Protein AF-A0A6A3MWP8-F1 (afdb_monomer_lite)

InterPro domains:
  IPR000675 Cutinase/acetylxylan esterase [PF01083] (2-112)
  IPR000675 Cutinase/acetylxylan esterase [SM01110] (2-127)
  IPR029058 Alpha/Beta hydrolase fold [G3DSA:3.40.50.1820] (1-126)
  IPR029058 Alpha/Beta hydrolase fold [SSF53474] (2-111)

Radius of gyration: 15.05 Å; chains: 1; bounding box: 29×43×33 Å

Foldseek 3Di:
DQDLPDVGVVVQVVVCVVCVPDDGDDDGDDDPQACPPVNPCQADDPPDPRPPGPLVAADEAEAEEVGLQVLCQQLPFADPVGHYHHDDPSNLVRHPYYYYHNHVCVVVVHDSLRRGPSPHPPPDDDD

pLDDT: mean 73.06, std 18.35, range [29.41, 91.06]

Secondary structure (DSSP, 8-state):
----HHHHHHHHHHHHHH-TTS---------SS---GGGSGGG--TTS-TT---TT--EEEEEETHHHHHHHHHTT--BTTB--PPPPHHHHTTEEEEEEES-HHHHTT--HHHH-SSSS--S----

Structure (mmCIF, N/CA/C/O backbone):
data_AF-A0A6A3MWP8-F1
#
_entry.id   AF-A0A6A3MWP8-F1
#
loop_
_atom_site.group_PDB
_atom_site.id
_atom_site.type_symbol
_atom_site.label_atom_id
_atom_site.label_alt_id
_atom_site.label_comp_id
_atom_site.label_asym_id
_atom_site.label_entity_id
_atom_site.label_seq_id
_atom_site.pdbx_PDB_ins_code
_atom_site.Cartn_x
_atom_site.Cartn_y
_atom_site.Cartn_z
_atom_site.occupancy
_atom_site.B_iso_or_equiv
_atom_site.auth_seq_id
_atom_site.auth_comp_id
_atom_site.auth_asym_id
_atom_site.auth_atom_id
_atom_site.pdbx_PDB_model_num
ATOM 1 N N . MET A 1 1 ? 13.389 -12.692 9.333 1.00 33.94 1 MET A N 1
ATOM 2 C CA . MET A 1 1 ? 12.187 -12.141 9.993 1.00 33.94 1 MET A CA 1
ATOM 3 C C . MET A 1 1 ? 11.352 -11.467 8.922 1.00 33.94 1 MET A C 1
ATOM 5 O O . MET A 1 1 ? 11.842 -10.536 8.301 1.00 33.94 1 MET A O 1
ATOM 9 N N . GLN A 1 2 ? 10.163 -11.997 8.638 1.00 55.34 2 GLN A N 1
ATOM 10 C CA . GLN A 1 2 ? 9.152 -11.278 7.859 1.00 55.34 2 GLN A CA 1
ATOM 11 C C . GLN A 1 2 ? 8.585 -10.183 8.767 1.00 55.34 2 GLN A C 1
ATOM 13 O O . GLN A 1 2 ? 8.301 -10.447 9.933 1.00 55.34 2 GLN A O 1
ATOM 18 N N . GLY A 1 3 ? 8.496 -8.958 8.267 1.00 66.56 3 GLY A N 1
ATOM 19 C CA . GLY A 1 3 ? 8.091 -7.789 9.041 1.00 66.56 3 GLY A CA 1
ATOM 20 C C . GLY A 1 3 ? 7.747 -6.636 8.109 1.00 66.56 3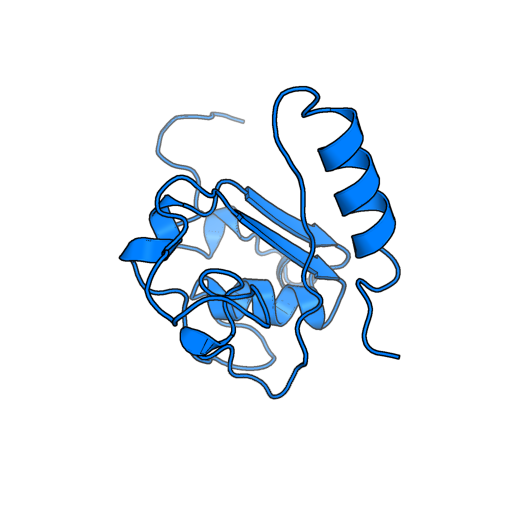 GLY A C 1
ATOM 21 O O . GLY A 1 3 ? 7.957 -6.727 6.900 1.00 66.56 3 GLY A O 1
ATOM 22 N N . LEU A 1 4 ? 7.210 -5.549 8.654 1.00 72.31 4 LEU A N 1
ATOM 23 C CA . LEU A 1 4 ? 6.692 -4.433 7.853 1.00 72.31 4 LEU A CA 1
ATOM 24 C C . LEU A 1 4 ? 7.796 -3.550 7.239 1.00 72.31 4 LEU A C 1
ATOM 26 O O . LEU A 1 4 ? 7.510 -2.628 6.474 1.00 72.31 4 LEU A O 1
ATOM 30 N N . GLY A 1 5 ? 9.060 -3.836 7.556 1.00 74.56 5 GLY A N 1
ATOM 31 C CA . GLY A 1 5 ? 10.210 -3.066 7.100 1.00 74.56 5 GLY A CA 1
ATOM 32 C C . GLY A 1 5 ? 10.271 -1.666 7.718 1.00 74.56 5 GLY A C 1
ATOM 33 O O . GLY A 1 5 ? 9.465 -1.299 8.570 1.00 74.56 5 GLY A O 1
ATOM 34 N N . LEU A 1 6 ? 11.240 -0.869 7.256 1.00 81.50 6 LEU A N 1
ATOM 35 C CA . LEU A 1 6 ? 11.591 0.428 7.854 1.00 81.50 6 LEU A CA 1
ATOM 36 C C . LEU A 1 6 ? 10.435 1.440 7.884 1.00 81.50 6 LEU A C 1
ATOM 38 O O . LEU A 1 6 ? 10.304 2.192 8.843 1.00 81.50 6 LEU A O 1
ATOM 42 N N . CYS A 1 7 ? 9.605 1.477 6.839 1.00 85.94 7 CYS A N 1
ATOM 43 C CA . CYS A 1 7 ? 8.506 2.443 6.736 1.00 85.94 7 CYS A CA 1
ATOM 44 C C . CYS A 1 7 ? 7.159 1.884 7.204 1.00 85.94 7 CYS A C 1
ATOM 46 O O . CYS A 1 7 ? 6.240 2.657 7.465 1.00 85.94 7 CYS A O 1
ATOM 48 N N . GLY A 1 8 ? 7.014 0.560 7.291 1.00 82.94 8 GLY A N 1
ATOM 49 C CA . GLY A 1 8 ? 5.717 -0.046 7.556 1.00 82.94 8 GLY A CA 1
ATOM 50 C C . GLY A 1 8 ? 5.308 0.008 9.029 1.00 82.94 8 GLY A C 1
ATOM 51 O O . GLY A 1 8 ? 4.145 0.281 9.306 1.00 82.94 8 GLY A O 1
ATOM 52 N N . GLU A 1 9 ? 6.236 -0.170 9.976 1.00 86.38 9 GLU A N 1
ATOM 53 C CA . GLU A 1 9 ? 5.923 -0.029 11.410 1.00 86.38 9 GLU A CA 1
ATOM 54 C C . GLU A 1 9 ? 5.491 1.404 11.781 1.00 86.38 9 GLU A C 1
ATOM 56 O O . GLU A 1 9 ? 4.420 1.553 12.379 1.00 86.38 9 GLU A O 1
ATOM 61 N N . PRO A 1 10 ? 6.215 2.473 11.376 1.00 88.75 10 PRO A N 1
ATOM 62 C CA . PRO A 1 10 ? 5.765 3.844 11.619 1.00 88.75 10 PRO A CA 1
ATOM 63 C C . PRO A 1 10 ? 4.428 4.165 10.945 1.00 88.75 10 PRO A C 1
ATOM 65 O O . PRO A 1 10 ? 3.589 4.831 11.549 1.00 88.75 10 PRO A O 1
ATOM 68 N N . LEU A 1 11 ? 4.203 3.670 9.720 1.00 87.25 11 LEU A N 1
ATOM 69 C CA . LEU A 1 11 ? 2.938 3.869 9.011 1.00 87.25 11 LEU A CA 1
ATOM 70 C C . LEU A 1 11 ? 1.767 3.244 9.780 1.00 87.25 11 LEU A C 1
ATOM 72 O O . LEU A 1 11 ? 0.765 3.912 10.019 1.00 87.25 11 LEU A O 1
ATOM 76 N N . VAL A 1 12 ? 1.893 1.979 10.190 1.00 87.62 12 VAL A N 1
ATOM 77 C CA . VAL A 1 12 ? 0.837 1.274 10.932 1.00 87.62 12 VAL A CA 1
ATOM 78 C C . VAL A 1 12 ? 0.584 1.935 12.284 1.00 87.62 12 VAL A C 1
ATOM 80 O O . VAL A 1 12 ? -0.573 2.131 12.652 1.00 87.62 12 VAL A O 1
ATOM 83 N N . SER A 1 13 ? 1.642 2.329 12.996 1.00 88.00 13 SER A N 1
ATOM 84 C CA . SER A 1 13 ? 1.533 3.057 14.265 1.00 88.00 13 SER A CA 1
ATOM 85 C C . SER A 1 13 ? 0.776 4.382 14.102 1.00 88.00 13 SER A C 1
ATOM 87 O O . SER A 1 13 ? -0.167 4.658 14.847 1.00 88.00 13 SER A O 1
ATOM 89 N N . GLY A 1 14 ? 1.114 5.165 13.072 1.00 88.50 14 GLY A N 1
ATOM 90 C CA . GLY A 1 14 ? 0.436 6.424 12.765 1.00 88.50 14 GLY A CA 1
ATOM 91 C C . GLY A 1 14 ? -1.039 6.230 12.415 1.00 88.50 14 GLY A C 1
ATOM 92 O O . GLY A 1 14 ? -1.884 6.939 12.954 1.00 88.50 14 GLY A O 1
ATOM 93 N N . ILE A 1 15 ? -1.369 5.241 11.576 1.00 87.12 15 ILE A N 1
ATOM 94 C CA . ILE A 1 15 ? -2.764 4.922 11.228 1.00 87.12 15 ILE A CA 1
ATOM 95 C C . ILE A 1 15 ? -3.548 4.512 12.479 1.00 87.12 15 ILE A C 1
ATOM 97 O O . ILE A 1 15 ? -4.628 5.040 12.724 1.00 87.12 15 ILE A O 1
ATOM 101 N N . THR A 1 16 ? -2.989 3.613 13.292 1.00 87.00 16 THR A N 1
ATOM 102 C CA . THR A 1 16 ? -3.628 3.126 14.527 1.00 87.00 16 THR A CA 1
ATOM 103 C C . THR A 1 16 ? -3.912 4.268 15.499 1.00 87.00 16 THR A C 1
ATOM 105 O O . THR A 1 16 ? -4.991 4.320 16.071 1.00 87.00 16 THR A O 1
ATOM 108 N N . SER A 1 17 ? -2.982 5.216 15.629 1.00 89.00 17 SER A N 1
ATOM 109 C CA . SER A 1 17 ? -3.113 6.353 16.552 1.00 89.00 17 SER A CA 1
ATOM 110 C C . SER A 1 17 ? -4.080 7.445 16.076 1.00 89.00 17 SER A C 1
ATOM 112 O O . SER A 1 17 ? -4.370 8.357 16.837 1.00 89.00 17 SER A O 1
ATOM 114 N N . ASN A 1 18 ? -4.516 7.415 14.812 1.00 87.62 18 ASN A N 1
ATOM 115 C CA . ASN A 1 18 ? -5.453 8.399 14.251 1.00 87.62 18 ASN A CA 1
ATOM 116 C C . ASN A 1 18 ? -6.845 7.805 13.979 1.00 87.62 18 ASN A C 1
ATOM 118 O O . ASN A 1 18 ? -7.762 8.535 13.606 1.00 87.62 18 ASN A O 1
ATOM 122 N N . LEU A 1 19 ? -7.006 6.488 14.124 1.00 85.62 19 LEU A N 1
ATOM 123 C CA . LEU A 1 19 ? -8.255 5.771 13.882 1.00 85.62 19 LEU A CA 1
ATOM 124 C C . LEU A 1 19 ? -8.768 5.145 15.180 1.00 85.62 19 LEU A C 1
ATOM 126 O O . LEU A 1 19 ? -8.980 3.938 15.254 1.00 85.62 19 LEU A O 1
ATOM 130 N N . ASP A 1 20 ? -9.013 5.981 16.188 1.00 74.75 20 ASP A N 1
ATOM 131 C CA . ASP A 1 20 ? -9.405 5.561 17.544 1.00 74.75 20 ASP A CA 1
ATOM 132 C C . ASP A 1 20 ? -10.672 4.681 17.594 1.00 74.75 20 ASP A C 1
ATOM 134 O O . ASP A 1 20 ? -10.899 3.954 18.560 1.00 74.75 20 ASP A O 1
ATOM 138 N N . SER A 1 21 ? -11.509 4.726 16.553 1.00 78.50 21 SER A N 1
ATOM 139 C CA . SER A 1 21 ? -12.744 3.942 16.432 1.00 78.50 21 SER A CA 1
ATOM 140 C C . SER A 1 21 ? -12.613 2.669 15.584 1.00 78.50 21 SER A C 1
ATOM 142 O O . SER A 1 21 ? -13.601 1.946 15.429 1.00 78.50 21 SER A O 1
ATOM 144 N N . MET A 1 22 ? -11.431 2.365 15.031 1.00 78.12 22 MET A N 1
ATOM 145 C CA . MET A 1 22 ? -11.210 1.203 14.163 1.00 78.12 22 MET A CA 1
ATOM 146 C C . MET A 1 22 ? -10.077 0.312 14.678 1.00 78.12 22 MET A C 1
ATOM 148 O O . MET A 1 22 ? -8.999 0.771 15.038 1.00 78.12 22 MET A O 1
ATOM 152 N N . SER A 1 23 ? -10.287 -1.004 14.641 1.00 80.06 23 SER A N 1
ATOM 153 C CA . SER A 1 23 ? -9.206 -1.962 14.874 1.00 80.06 23 SER A CA 1
ATOM 154 C C . SER A 1 23 ? -8.270 -2.001 13.667 1.00 80.06 23 SER A C 1
ATOM 156 O O . SER A 1 23 ? -8.706 -2.353 12.566 1.00 80.06 23 SER A O 1
ATOM 158 N N . VAL A 1 24 ? -6.989 -1.701 13.873 1.00 79.06 24 VAL A N 1
ATOM 159 C CA . VAL A 1 24 ? -5.964 -1.774 12.827 1.00 79.06 24 VAL A CA 1
ATOM 160 C C . VAL A 1 24 ? -5.131 -3.039 13.010 1.00 79.06 24 VAL A C 1
ATOM 162 O O . VAL A 1 24 ? -4.566 -3.285 14.072 1.00 79.06 24 VAL A O 1
ATOM 165 N N . SER A 1 25 ? -5.044 -3.844 11.955 1.00 79.12 25 SER A N 1
ATOM 166 C CA . SER A 1 25 ? -4.147 -4.997 11.866 1.00 79.12 25 SER A CA 1
ATOM 167 C C . SER A 1 25 ? -3.249 -4.845 10.649 1.00 79.12 25 SER A C 1
ATOM 169 O O . SER A 1 25 ? -3.696 -4.353 9.612 1.00 79.12 25 SER A O 1
ATOM 171 N N . SER A 1 26 ? -2.010 -5.307 10.746 1.00 74.81 26 SER A N 1
ATOM 172 C CA . SER A 1 26 ? -1.034 -5.225 9.665 1.00 74.81 26 SER A CA 1
ATOM 173 C C . SER A 1 26 ? -0.597 -6.610 9.200 1.00 74.81 26 SER A C 1
ATOM 175 O O . SER A 1 26 ? -0.563 -7.569 9.970 1.00 74.81 26 SER A O 1
ATOM 177 N N . TYR A 1 27 ? -0.269 -6.713 7.915 1.00 73.44 27 TYR A N 1
ATOM 178 C CA . TYR A 1 27 ? 0.238 -7.935 7.309 1.00 73.44 27 TYR A CA 1
ATOM 179 C C . TYR A 1 27 ? 1.440 -7.596 6.430 1.00 73.44 27 TYR A C 1
ATOM 181 O O . TYR A 1 27 ? 1.343 -6.764 5.527 1.00 73.44 27 TYR A O 1
ATOM 189 N N . ALA A 1 28 ? 2.580 -8.224 6.715 1.00 67.62 28 ALA A N 1
ATOM 190 C CA . ALA A 1 28 ? 3.773 -8.089 5.896 1.00 67.62 28 ALA A CA 1
ATOM 191 C C . ALA A 1 28 ? 3.684 -9.041 4.704 1.00 67.62 28 ALA A C 1
ATOM 193 O O . ALA A 1 28 ? 3.509 -10.248 4.868 1.00 67.62 28 ALA A O 1
ATOM 194 N N . VAL A 1 29 ? 3.837 -8.494 3.503 1.00 67.00 29 VAL A N 1
ATOM 195 C CA . VAL A 1 29 ? 3.823 -9.281 2.272 1.00 67.00 29 VAL A CA 1
ATOM 196 C C . VAL A 1 29 ? 5.056 -10.178 2.216 1.00 67.00 29 VAL A C 1
ATOM 198 O O . VAL A 1 29 ? 6.184 -9.685 2.209 1.00 67.00 29 VAL A O 1
ATOM 201 N N . ASN A 1 30 ? 4.852 -11.491 2.127 1.00 63.50 30 ASN A N 1
ATOM 202 C CA . ASN A 1 30 ? 5.934 -12.429 1.855 1.00 63.50 30 ASN A CA 1
ATOM 203 C C . ASN A 1 30 ? 6.112 -12.562 0.333 1.00 63.50 30 ASN A C 1
ATOM 205 O O . ASN A 1 30 ? 5.302 -13.191 -0.342 1.00 63.50 30 ASN A O 1
ATOM 209 N N . TYR A 1 31 ? 7.132 -11.908 -0.221 1.00 55.47 31 TYR A N 1
ATOM 210 C CA . TYR A 1 31 ? 7.310 -11.776 -1.668 1.00 55.47 31 TYR A CA 1
ATOM 211 C C . TYR A 1 31 ? 7.800 -13.062 -2.351 1.00 55.47 31 TYR A C 1
ATOM 213 O O . TYR A 1 31 ? 8.929 -13.497 -2.137 1.00 55.47 31 TYR A O 1
ATOM 221 N N . ALA A 1 32 ? 7.001 -13.552 -3.299 1.00 40.81 32 ALA A N 1
ATOM 222 C CA . ALA A 1 32 ? 7.468 -14.153 -4.550 1.00 40.81 32 ALA A CA 1
ATOM 223 C C . ALA A 1 32 ? 6.533 -13.702 -5.692 1.00 40.81 32 ALA A C 1
ATOM 225 O O . ALA A 1 32 ? 5.777 -14.490 -6.248 1.00 40.81 32 ALA A O 1
ATOM 226 N N . ALA A 1 33 ? 6.520 -12.389 -5.962 1.00 39.28 33 ALA A N 1
ATOM 227 C CA . ALA A 1 33 ? 5.935 -11.732 -7.146 1.00 39.28 33 ALA A CA 1
ATOM 228 C C . ALA A 1 33 ? 4.480 -12.077 -7.543 1.00 39.28 33 ALA A C 1
ATOM 230 O O . ALA A 1 33 ? 4.063 -11.781 -8.657 1.00 39.28 33 ALA A O 1
ATOM 231 N N . SER A 1 34 ? 3.698 -12.648 -6.632 1.00 41.66 34 SER A N 1
ATOM 232 C CA . SER A 1 34 ? 2.274 -12.921 -6.815 1.00 41.66 34 SER A CA 1
ATOM 233 C C . SER A 1 34 ? 1.650 -12.825 -5.429 1.00 41.66 34 SER A C 1
ATOM 235 O O . SER A 1 34 ? 2.072 -13.535 -4.518 1.00 41.66 34 SER A O 1
ATOM 237 N N . MET A 1 35 ? 0.701 -11.912 -5.240 1.00 45.06 35 MET A N 1
ATOM 238 C CA . MET A 1 35 ? -0.192 -11.945 -4.084 1.00 45.06 35 MET A CA 1
ATOM 239 C C . MET A 1 35 ? -1.445 -12.667 -4.549 1.00 45.06 35 MET A C 1
ATOM 241 O O . MET A 1 35 ? -2.346 -12.001 -5.065 1.00 45.06 35 MET A O 1
ATOM 245 N N . PRO A 1 36 ? -1.525 -14.007 -4.429 1.00 42.94 36 PRO A N 1
ATOM 246 C CA . PRO A 1 36 ? -2.785 -14.662 -4.692 1.00 42.94 36 PRO A CA 1
ATOM 247 C C . PRO A 1 36 ? -3.843 -14.003 -3.810 1.00 42.94 36 PRO A C 1
ATOM 249 O O . PRO A 1 36 ? -3.584 -13.655 -2.658 1.00 42.94 36 PRO A O 1
ATOM 252 N N . VAL A 1 37 ? -5.055 -13.849 -4.331 1.00 43.06 37 VAL A N 1
ATOM 253 C CA . VAL A 1 37 ? -6.217 -13.370 -3.564 1.00 43.06 37 VAL A CA 1
ATOM 254 C C . VAL A 1 37 ? -6.379 -14.083 -2.215 1.00 43.06 37 VAL A C 1
ATOM 256 O O . VAL A 1 37 ? -6.888 -13.501 -1.267 1.00 43.06 37 VAL A O 1
ATOM 259 N N . GLN A 1 38 ? -5.883 -15.320 -2.096 1.00 41.00 38 GLN A N 1
ATOM 260 C CA . GLN A 1 38 ? -5.877 -16.104 -0.858 1.00 41.00 38 GLN A CA 1
ATOM 261 C C . GLN A 1 38 ? -4.903 -15.592 0.226 1.00 41.00 38 GLN A C 1
ATOM 263 O O . GLN A 1 38 ? -5.043 -15.975 1.384 1.00 41.00 38 GLN A O 1
ATOM 268 N N . SER A 1 39 ? -3.919 -14.760 -0.132 1.00 46.69 39 SER A N 1
ATOM 269 C CA . SER A 1 39 ? -2.951 -14.119 0.774 1.00 46.69 39 SER A CA 1
ATOM 270 C C . SER A 1 39 ? -3.397 -12.741 1.252 1.00 46.69 39 SER A C 1
ATOM 272 O O . SER A 1 39 ? -2.730 -12.135 2.092 1.00 46.69 39 SER A O 1
ATOM 274 N N . TRP A 1 40 ? -4.508 -12.222 0.723 1.00 51.16 40 TRP A N 1
ATOM 275 C CA . TRP A 1 40 ? -5.127 -11.050 1.314 1.00 51.16 40 TRP A CA 1
ATOM 276 C C . TRP A 1 40 ? -5.621 -11.419 2.715 1.00 51.16 40 TRP A C 1
ATOM 278 O O . TRP A 1 40 ? -6.250 -12.468 2.877 1.00 51.16 40 TRP A O 1
ATOM 288 N N . PRO A 1 41 ? -5.410 -10.561 3.731 1.00 54.19 41 PRO A N 1
ATOM 289 C CA . PRO A 1 41 ? -5.806 -10.837 5.114 1.00 54.19 41 PRO A CA 1
ATOM 290 C C . PRO A 1 41 ? -7.324 -10.951 5.342 1.00 54.19 41 PRO A C 1
ATOM 292 O O . PRO A 1 41 ? -7.782 -11.028 6.478 1.00 54.19 41 PRO A O 1
ATOM 295 N N . GLU A 1 42 ? -8.101 -11.046 4.264 1.00 50.25 42 GLU A N 1
ATOM 296 C CA . GLU A 1 42 ? -9.533 -11.320 4.211 1.00 50.25 42 GLU A CA 1
ATOM 297 C C . GLU A 1 42 ? -9.961 -12.563 5.009 1.00 50.25 42 GLU A C 1
ATOM 299 O O . GLU A 1 42 ? -11.141 -12.696 5.328 1.00 50.25 42 GLU A O 1
ATOM 304 N N . CYS A 1 43 ? -9.034 -13.485 5.307 1.00 48.88 43 CYS A N 1
ATOM 305 C CA . CYS A 1 43 ? -9.312 -14.793 5.908 1.00 48.88 43 CYS A CA 1
ATOM 306 C C . CYS A 1 43 ? -8.241 -15.252 6.922 1.00 48.88 43 CYS A C 1
ATOM 308 O O . CYS A 1 43 ? -7.875 -16.427 6.949 1.00 48.88 43 CYS A O 1
ATOM 310 N N . HIS A 1 44 ? -7.699 -14.364 7.761 1.00 43.62 44 HIS A N 1
ATOM 311 C CA . HIS A 1 44 ? -6.682 -14.749 8.755 1.00 43.62 44 HIS A CA 1
ATOM 312 C C . HIS A 1 44 ? -7.185 -14.641 10.201 1.00 43.62 44 HIS A C 1
ATOM 314 O O . HIS A 1 44 ? -6.766 -13.788 10.976 1.00 43.62 44 HIS A O 1
ATOM 320 N N . ARG A 1 45 ? -8.050 -1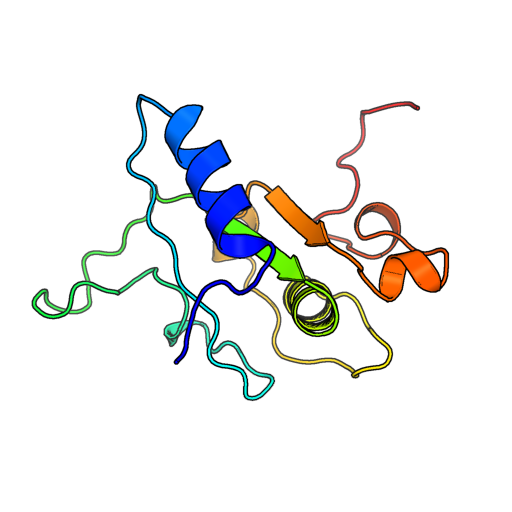5.584 10.590 1.00 40.81 45 ARG A N 1
ATOM 321 C CA . ARG A 1 45 ? -8.071 -16.119 11.960 1.00 40.81 45 ARG A CA 1
ATOM 322 C C . ARG A 1 45 ? -7.628 -17.575 11.876 1.00 40.81 45 ARG A C 1
ATOM 324 O O . ARG A 1 45 ? -8.228 -18.341 11.132 1.00 40.81 45 ARG A O 1
ATOM 331 N N . HIS A 1 46 ? -6.576 -17.931 12.613 1.00 45.75 46 HIS A N 1
ATOM 332 C CA . HIS A 1 46 ? -5.956 -19.263 12.579 1.00 45.75 46 HIS A CA 1
ATOM 333 C C . HIS A 1 46 ? -6.924 -20.392 13.006 1.00 45.75 46 HIS A C 1
ATOM 335 O O . HIS A 1 46 ? -6.739 -21.525 12.586 1.00 45.75 46 HIS A O 1
ATOM 341 N N . ASP A 1 47 ? -8.007 -20.061 13.727 1.00 43.56 47 ASP A N 1
ATOM 342 C CA . ASP A 1 47 ? -8.914 -21.036 14.357 1.00 43.56 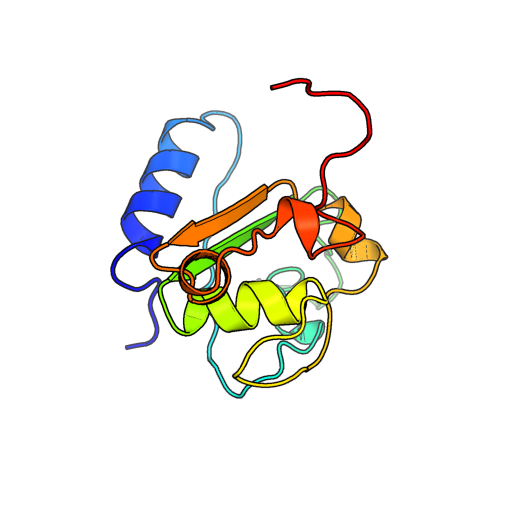47 ASP A CA 1
ATOM 343 C C . ASP A 1 47 ? -10.410 -20.832 14.032 1.00 43.56 47 ASP A C 1
ATOM 345 O O . ASP A 1 47 ? -11.282 -21.258 14.788 1.00 43.56 47 ASP A O 1
ATOM 349 N N . GLN A 1 48 ? -10.757 -20.151 12.934 1.00 36.25 48 GLN A N 1
ATOM 350 C CA . GLN A 1 48 ? -12.161 -20.010 12.511 1.00 36.25 48 GLN A CA 1
ATOM 351 C C . GLN A 1 48 ? -12.377 -20.661 11.138 1.00 36.25 48 GLN A C 1
ATOM 353 O O . GLN A 1 48 ? -11.516 -20.527 10.263 1.00 36.25 48 GLN A O 1
ATOM 358 N N . PRO A 1 49 ? -13.508 -21.362 10.914 1.00 31.58 49 PRO A N 1
ATOM 359 C CA . PRO A 1 49 ? -13.825 -21.926 9.610 1.00 31.58 49 PRO A CA 1
ATOM 360 C C . PRO A 1 49 ? -13.768 -20.826 8.543 1.00 31.58 49 PRO A C 1
ATOM 362 O O . PRO A 1 49 ? -14.361 -19.756 8.692 1.00 31.58 49 PRO A O 1
ATOM 365 N N . ARG A 1 50 ? -13.007 -21.106 7.478 1.00 39.75 50 ARG A N 1
ATOM 366 C CA . ARG A 1 50 ? -12.860 -20.280 6.272 1.00 39.75 50 ARG A CA 1
ATOM 367 C C . ARG A 1 50 ? -14.256 -19.928 5.749 1.00 39.75 50 ARG A C 1
ATOM 369 O O . ARG A 1 50 ? -14.910 -20.778 5.155 1.00 39.75 50 ARG A O 1
ATOM 376 N N . GLY A 1 51 ? -14.739 -18.722 6.037 1.00 33.66 51 GLY A N 1
ATOM 377 C CA . GLY A 1 51 ? -16.124 -18.348 5.734 1.00 33.66 51 GLY A CA 1
ATOM 378 C C . GLY A 1 51 ? -16.671 -17.136 6.485 1.00 33.66 51 GLY A C 1
ATOM 379 O O . GLY A 1 51 ? -17.641 -16.545 6.023 1.00 33.66 51 GLY A O 1
ATOM 380 N N . VAL A 1 52 ? -16.046 -16.689 7.580 1.00 39.56 52 VAL A N 1
ATOM 381 C CA . VAL A 1 52 ? -16.346 -15.356 8.134 1.00 39.56 52 VAL A CA 1
ATOM 382 C C . VAL A 1 52 ? -15.463 -14.336 7.422 1.00 39.56 52 VAL A C 1
ATOM 384 O O . VAL A 1 52 ? -14.437 -13.901 7.938 1.00 39.56 52 VAL A O 1
ATOM 387 N N . CYS A 1 53 ? -15.837 -14.023 6.181 1.00 55.03 53 CYS A N 1
ATOM 388 C CA . CYS A 1 53 ? -15.281 -12.898 5.441 1.00 55.03 53 CYS A CA 1
ATOM 389 C C . CYS A 1 53 ? -15.484 -11.629 6.276 1.00 55.03 53 CYS A C 1
ATOM 391 O O . CYS A 1 53 ? -16.529 -11.472 6.905 1.00 55.03 53 CYS A O 1
ATOM 393 N N . CYS A 1 54 ? -14.516 -10.718 6.283 1.00 67.25 54 CYS A N 1
ATOM 394 C CA . CYS A 1 54 ? -14.690 -9.396 6.877 1.00 67.25 54 CYS A CA 1
ATOM 395 C C . CYS A 1 54 ? -15.153 -8.414 5.785 1.00 67.25 54 CYS A C 1
ATOM 397 O O . CYS A 1 54 ? -14.318 -7.652 5.305 1.00 67.25 54 CYS A O 1
ATOM 399 N N . PRO A 1 55 ? -16.431 -8.403 5.341 1.00 69.31 55 PRO A N 1
ATOM 400 C CA . PRO A 1 55 ? -16.870 -7.604 4.189 1.00 69.31 55 PRO A CA 1
ATOM 401 C C . PRO A 1 55 ? -16.701 -6.099 4.417 1.00 69.31 55 PRO A C 1
ATOM 403 O O . PRO A 1 55 ? -16.534 -5.340 3.468 1.00 69.31 55 PRO A O 1
ATOM 406 N N . ASN A 1 56 ? -16.697 -5.679 5.683 1.00 76.44 56 ASN A N 1
ATOM 407 C CA . ASN A 1 56 ? -16.603 -4.278 6.078 1.00 76.44 56 ASN A CA 1
ATOM 408 C C . ASN A 1 56 ? -15.161 -3.816 6.327 1.00 76.44 56 ASN A C 1
ATOM 410 O O . ASN A 1 56 ? -14.942 -2.641 6.611 1.00 76.44 56 ASN A O 1
ATOM 414 N N . THR A 1 57 ? -14.167 -4.708 6.240 1.00 81.31 57 THR A N 1
ATOM 415 C CA . THR A 1 57 ? -12.767 -4.297 6.391 1.00 81.31 57 THR A CA 1
ATOM 416 C C . THR A 1 57 ? -12.352 -3.464 5.187 1.00 81.31 57 THR A C 1
ATOM 418 O O . THR A 1 57 ? -12.615 -3.826 4.040 1.00 81.31 57 THR A O 1
ATOM 421 N N . VAL A 1 58 ? -11.680 -2.354 5.451 1.00 84.69 58 VAL A N 1
ATOM 422 C CA . VAL A 1 58 ? -11.012 -1.547 4.434 1.00 84.69 58 VAL A CA 1
ATOM 423 C C . VAL A 1 58 ? -9.508 -1.739 4.546 1.00 84.69 58 VAL A C 1
ATOM 425 O O . VAL A 1 58 ? -8.997 -2.073 5.614 1.00 84.69 58 VAL A O 1
ATOM 428 N N . PHE A 1 59 ? -8.805 -1.536 3.439 1.00 84.50 59 PHE A N 1
ATOM 429 C CA . PHE A 1 59 ? -7.380 -1.812 3.339 1.00 84.50 59 PHE A CA 1
ATOM 430 C C . PHE A 1 59 ? -6.600 -0.556 2.956 1.00 84.50 59 PHE A C 1
ATOM 432 O O . PHE A 1 59 ? -7.081 0.301 2.211 1.00 84.50 59 PHE A O 1
ATOM 439 N N . VAL A 1 60 ? -5.368 -0.479 3.448 1.00 86.50 60 VAL A N 1
ATOM 440 C CA . VAL A 1 60 ? -4.349 0.462 2.982 1.00 86.50 60 VAL A CA 1
ATOM 441 C C . VAL A 1 60 ? -3.207 -0.371 2.422 1.00 86.50 60 VAL A C 1
ATOM 443 O O . VAL A 1 60 ? -2.666 -1.226 3.123 1.00 86.50 60 VAL A O 1
ATOM 446 N N . LEU A 1 61 ? -2.864 -0.147 1.157 1.00 87.44 61 LEU A N 1
ATOM 447 C CA . LEU A 1 61 ? -1.746 -0.823 0.509 1.00 87.44 61 LEU A CA 1
ATOM 448 C C . LEU A 1 61 ? -0.473 -0.002 0.719 1.00 87.44 61 LEU A C 1
ATOM 450 O O . LEU A 1 61 ? -0.463 1.195 0.446 1.00 87.44 61 LEU A O 1
ATOM 454 N N . GLY A 1 62 ? 0.594 -0.634 1.205 1.00 86.88 62 GLY A N 1
ATOM 455 C CA . GLY A 1 62 ? 1.852 0.032 1.539 1.00 86.88 62 GLY A CA 1
ATOM 456 C C . GLY A 1 62 ? 3.059 -0.590 0.839 1.00 86.88 62 GLY A C 1
ATOM 457 O O . GLY A 1 62 ? 3.088 -1.801 0.630 1.00 86.88 62 GLY A O 1
ATOM 458 N N . GLY A 1 63 ? 4.086 0.209 0.534 1.00 87.62 63 GLY A N 1
ATOM 459 C CA . GLY A 1 63 ? 5.346 -0.317 -0.000 1.00 87.62 63 GLY A CA 1
ATOM 460 C C . GLY A 1 63 ? 6.536 0.636 0.117 1.00 87.62 63 GLY A C 1
ATOM 461 O O . GLY A 1 63 ? 6.392 1.846 -0.036 1.00 87.62 63 GLY A O 1
ATOM 462 N N . TYR A 1 64 ? 7.731 0.090 0.362 1.00 88.31 64 TYR A N 1
ATOM 463 C CA . TYR A 1 64 ? 8.998 0.833 0.356 1.00 88.31 64 TYR A CA 1
ATOM 464 C C . TYR A 1 64 ? 9.965 0.261 -0.684 1.00 88.31 64 TYR A C 1
ATOM 466 O O . TYR A 1 64 ? 10.176 -0.952 -0.712 1.00 88.31 64 TYR A O 1
ATOM 474 N N . SER A 1 65 ? 10.582 1.119 -1.505 1.00 88.69 65 SER A N 1
ATOM 475 C CA . SER A 1 65 ? 11.576 0.729 -2.518 1.00 88.69 65 SER A CA 1
ATOM 476 C C . SER A 1 65 ? 11.037 -0.378 -3.445 1.00 88.69 65 SER A C 1
ATOM 478 O O . SER A 1 65 ? 10.005 -0.183 -4.082 1.00 88.69 65 SER A O 1
ATOM 480 N N . GLN A 1 66 ? 11.645 -1.568 -3.487 1.00 84.62 66 GLN A N 1
ATOM 481 C CA . GLN A 1 66 ? 11.119 -2.717 -4.238 1.00 84.62 66 GLN A CA 1
ATOM 482 C C . GLN A 1 66 ? 9.684 -3.099 -3.826 1.00 84.62 66 GLN A C 1
ATOM 484 O O . GLN A 1 66 ? 8.877 -3.472 -4.675 1.00 84.62 66 GLN A O 1
ATOM 489 N N . GLY A 1 67 ? 9.339 -2.942 -2.544 1.00 80.81 67 GLY A N 1
ATOM 490 C CA . GLY A 1 67 ? 7.982 -3.147 -2.042 1.00 80.81 67 GLY A CA 1
ATOM 491 C C . GLY A 1 67 ? 6.969 -2.156 -2.621 1.00 80.81 67 GLY A C 1
ATOM 492 O O . GLY A 1 67 ? 5.810 -2.515 -2.803 1.00 80.81 67 GLY A O 1
ATOM 493 N N . ALA A 1 68 ? 7.400 -0.932 -2.951 1.00 88.06 68 ALA A N 1
ATOM 494 C CA . ALA A 1 68 ? 6.565 0.037 -3.658 1.00 88.06 68 ALA A CA 1
ATOM 495 C C . ALA A 1 68 ? 6.312 -0.403 -5.104 1.00 88.06 68 ALA A C 1
ATOM 497 O O . ALA A 1 68 ? 5.180 -0.335 -5.565 1.00 88.06 68 ALA A O 1
ATOM 498 N N . SER A 1 69 ? 7.322 -0.953 -5.784 1.00 86.75 69 SER A N 1
ATOM 499 C CA . SER A 1 69 ? 7.154 -1.446 -7.152 1.00 86.75 69 SER A CA 1
ATOM 500 C C . SER A 1 69 ? 6.142 -2.578 -7.288 1.00 86.75 69 SER A C 1
ATOM 502 O O . SER A 1 69 ? 5.468 -2.612 -8.311 1.00 86.75 69 SER A O 1
ATOM 504 N N . ALA A 1 70 ? 5.977 -3.484 -6.315 1.00 83.56 70 ALA A N 1
ATOM 505 C CA . ALA A 1 70 ? 4.854 -4.428 -6.410 1.00 83.56 70 ALA A CA 1
ATOM 506 C C . ALA A 1 70 ? 3.570 -4.013 -5.701 1.00 83.56 70 ALA A C 1
ATOM 508 O O . ALA A 1 70 ? 2.538 -4.600 -6.006 1.00 83.56 70 ALA A O 1
ATOM 509 N N . ALA A 1 71 ? 3.570 -2.940 -4.903 1.00 86.56 71 ALA A N 1
ATOM 510 C CA . ALA A 1 71 ? 2.326 -2.210 -4.670 1.00 86.56 71 ALA A CA 1
ATOM 511 C C . ALA A 1 71 ? 1.798 -1.629 -5.997 1.00 86.56 71 ALA A C 1
ATOM 513 O O . ALA A 1 71 ? 0.630 -1.829 -6.310 1.00 86.56 71 ALA A O 1
ATOM 514 N N . ASP A 1 72 ? 2.669 -1.021 -6.812 1.00 88.62 72 ASP A N 1
ATOM 515 C CA . ASP A 1 72 ? 2.340 -0.500 -8.146 1.00 88.62 72 ASP A CA 1
ATOM 516 C C . ASP A 1 72 ? 1.841 -1.611 -9.090 1.00 88.62 72 ASP A C 1
ATOM 518 O O . ASP A 1 72 ? 0.790 -1.470 -9.715 1.00 88.62 72 ASP A O 1
ATOM 522 N N . ILE A 1 73 ? 2.539 -2.753 -9.150 1.00 85.94 73 ILE A N 1
ATOM 523 C CA . ILE A 1 73 ? 2.099 -3.907 -9.956 1.00 85.94 73 ILE A CA 1
ATOM 524 C C . ILE A 1 73 ? 0.729 -4.416 -9.494 1.00 85.94 73 ILE A C 1
ATOM 526 O O . ILE A 1 73 ? -0.137 -4.647 -10.335 1.00 85.94 73 ILE A O 1
ATOM 530 N N . ALA A 1 74 ? 0.503 -4.543 -8.182 1.00 83.88 74 ALA A N 1
ATOM 531 C CA . ALA A 1 74 ? -0.767 -5.026 -7.642 1.00 83.88 74 ALA A CA 1
ATOM 532 C C . ALA A 1 74 ? -1.949 -4.121 -8.033 1.00 83.88 74 ALA A C 1
ATOM 534 O O . ALA A 1 74 ? -3.067 -4.601 -8.197 1.00 83.88 74 ALA A O 1
ATOM 535 N N . ILE A 1 75 ? -1.711 -2.827 -8.249 1.00 86.50 75 ILE A N 1
ATOM 536 C CA . ILE A 1 75 ? -2.731 -1.878 -8.718 1.00 86.50 75 ILE A CA 1
ATOM 537 C C . ILE 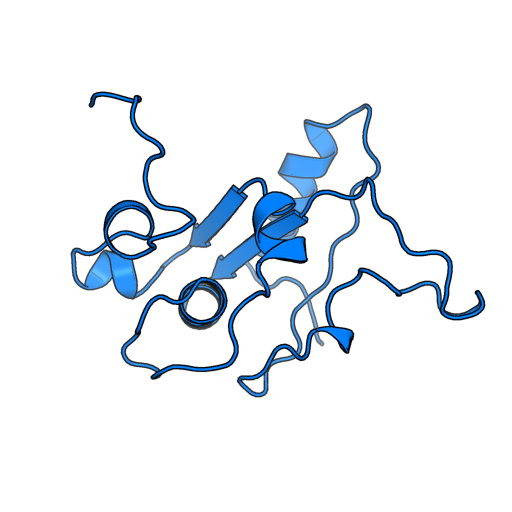A 1 75 ? -2.741 -1.674 -10.244 1.00 86.50 75 ILE A C 1
ATOM 539 O O . ILE A 1 75 ? -3.340 -0.715 -10.739 1.00 86.50 75 ILE A O 1
ATOM 543 N N . GLY A 1 76 ? -2.075 -2.558 -10.992 1.00 86.31 76 GLY A N 1
ATOM 544 C CA . GLY A 1 76 ? -2.087 -2.585 -12.456 1.00 86.31 76 GLY A CA 1
ATOM 545 C C . GLY A 1 76 ? -1.093 -1.644 -13.138 1.00 86.31 76 GLY A C 1
ATOM 546 O O . GLY A 1 76 ? -1.145 -1.486 -14.358 1.00 86.31 76 GLY A O 1
ATOM 547 N N . VAL A 1 77 ? -0.173 -1.026 -12.394 1.00 87.25 77 VAL A N 1
ATOM 548 C CA . VAL A 1 77 ? 0.871 -0.166 -12.962 1.00 87.25 77 VAL A CA 1
ATOM 549 C C . VAL A 1 77 ? 2.056 -1.019 -13.412 1.00 87.25 77 VAL A C 1
ATOM 551 O O . VAL A 1 77 ? 2.631 -1.789 -12.643 1.00 87.25 77 VAL A O 1
ATOM 554 N N . LYS A 1 78 ? 2.465 -0.863 -14.676 1.00 84.19 78 LYS A N 1
ATOM 555 C CA . LYS A 1 78 ? 3.679 -1.507 -15.193 1.00 84.19 78 LYS A CA 1
ATOM 556 C C . LYS A 1 78 ? 4.914 -0.833 -14.609 1.00 84.19 78 LYS A C 1
ATOM 558 O O . LYS A 1 78 ? 5.051 0.385 -14.691 1.00 84.19 78 LYS A O 1
ATOM 563 N N . THR A 1 79 ? 5.837 -1.628 -14.082 1.00 82.94 79 THR A N 1
ATOM 564 C CA . THR A 1 79 ? 7.105 -1.129 -13.537 1.00 82.94 79 THR A CA 1
ATOM 565 C C . THR A 1 79 ? 8.289 -1.747 -14.269 1.00 82.94 79 THR A C 1
ATOM 567 O O . THR A 1 79 ? 8.137 -2.668 -15.072 1.00 82.94 79 THR A O 1
ATOM 570 N N . THR A 1 80 ? 9.499 -1.273 -13.975 1.00 78.88 80 THR A N 1
ATOM 571 C CA . THR A 1 80 ? 10.741 -1.887 -14.471 1.00 78.88 80 THR A CA 1
ATOM 572 C C . THR A 1 80 ? 10.965 -3.304 -13.938 1.00 78.88 80 THR A C 1
ATOM 574 O O . THR A 1 80 ? 11.725 -4.055 -14.542 1.00 78.88 80 THR A O 1
ATOM 577 N N . LEU A 1 81 ? 10.285 -3.696 -12.852 1.00 76.69 81 LEU A N 1
ATOM 578 C CA . LEU A 1 81 ? 10.271 -5.077 -12.356 1.00 76.69 81 LEU A CA 1
ATOM 579 C C . LEU A 1 81 ? 9.297 -5.979 -13.129 1.00 76.69 81 LEU A C 1
ATOM 581 O O . LEU A 1 81 ? 9.287 -7.187 -12.908 1.00 76.69 81 LEU A O 1
ATOM 585 N N . GLY A 1 82 ? 8.496 -5.412 -14.034 1.00 75.50 82 GLY A N 1
ATOM 586 C CA . GLY A 1 82 ? 7.570 -6.136 -14.893 1.00 75.50 82 GLY A CA 1
ATOM 587 C C . GLY A 1 82 ? 6.103 -5.902 -14.539 1.00 75.50 82 GLY A C 1
ATOM 588 O O . GLY A 1 82 ? 5.665 -4.787 -14.245 1.00 75.50 82 GLY A O 1
ATOM 589 N N . SER A 1 83 ? 5.315 -6.965 -14.657 1.00 71.38 83 SER A N 1
ATOM 590 C CA . SER A 1 83 ? 3.873 -7.007 -14.401 1.00 71.38 83 SER A CA 1
ATOM 591 C C . SER A 1 83 ? 3.539 -8.315 -13.686 1.00 71.38 83 SER A C 1
ATOM 593 O O . SER A 1 83 ? 4.321 -9.261 -13.745 1.00 71.38 83 SER A O 1
ATOM 595 N N . GLY A 1 84 ? 2.394 -8.372 -13.018 1.00 73.00 84 GLY A N 1
ATOM 596 C CA . GLY A 1 84 ? 1.975 -9.520 -12.222 1.00 73.00 84 GLY A CA 1
ATOM 597 C C . GLY A 1 84 ? 0.488 -9.452 -11.912 1.00 73.00 84 GLY A C 1
ATOM 598 O O . GLY A 1 84 ? -0.228 -8.626 -12.486 1.00 73.00 84 GLY A O 1
ATOM 599 N N . ASP A 1 85 ? 0.042 -10.322 -11.010 1.00 75.94 85 ASP A N 1
ATOM 600 C CA . ASP A 1 85 ? -1.356 -10.366 -10.597 1.00 75.94 85 ASP A CA 1
ATOM 601 C C . ASP A 1 85 ? -1.791 -9.035 -9.985 1.00 75.94 85 ASP A C 1
ATOM 603 O O . ASP A 1 85 ? -1.082 -8.422 -9.180 1.00 75.94 85 ASP A O 1
ATOM 607 N N . THR A 1 86 ? -2.987 -8.608 -10.378 1.00 81.19 86 THR A N 1
ATOM 608 C CA . THR A 1 86 ? -3.600 -7.377 -9.891 1.00 81.19 86 THR A CA 1
ATOM 609 C C . THR A 1 86 ? -4.679 -7.688 -8.871 1.00 81.19 86 THR A C 1
ATOM 611 O O . THR A 1 86 ? -5.247 -8.781 -8.818 1.00 81.19 86 THR A O 1
ATOM 614 N N . ILE A 1 87 ? -4.953 -6.701 -8.032 1.00 77.31 87 ILE A N 1
ATOM 615 C CA . ILE A 1 87 ? -6.023 -6.744 -7.048 1.00 77.31 87 ILE A CA 1
ATOM 616 C C . ILE A 1 87 ? -7.345 -6.860 -7.810 1.00 77.31 87 ILE A C 1
ATOM 618 O O . ILE A 1 87 ? -7.627 -6.007 -8.655 1.00 77.31 87 ILE A O 1
ATOM 622 N N . PRO A 1 88 ? -8.179 -7.871 -7.519 1.00 76.94 88 PRO A N 1
ATOM 623 C CA . PRO A 1 88 ? -9.440 -8.011 -8.220 1.00 76.94 88 PRO A CA 1
ATOM 624 C C . PRO A 1 88 ? -10.397 -6.876 -7.853 1.00 76.94 88 PRO A C 1
ATOM 626 O O . PRO A 1 88 ? -10.364 -6.331 -6.746 1.00 76.94 88 PRO A O 1
ATOM 629 N N . GLU A 1 89 ? -11.287 -6.534 -8.782 1.00 78.00 89 GLU A N 1
ATOM 630 C CA . GLU A 1 89 ? -12.158 -5.355 -8.684 1.00 78.00 89 GLU A CA 1
ATOM 631 C C . GLU A 1 89 ? -13.002 -5.315 -7.399 1.00 78.00 89 GLU A C 1
ATOM 633 O O . GLU A 1 89 ? -13.212 -4.248 -6.816 1.00 78.00 89 GLU A O 1
ATOM 638 N N . ASN A 1 90 ? -13.433 -6.480 -6.897 1.00 74.12 90 ASN A N 1
ATOM 639 C CA . ASN A 1 90 ? -14.211 -6.578 -5.660 1.00 74.12 90 ASN A CA 1
ATOM 640 C C . ASN A 1 90 ? -13.426 -6.094 -4.426 1.00 74.12 90 ASN A C 1
ATOM 642 O O . ASN A 1 90 ? -14.023 -5.550 -3.497 1.00 74.12 90 ASN A O 1
ATOM 646 N N . LEU A 1 91 ? -12.100 -6.260 -4.418 1.00 76.19 91 LEU A N 1
ATOM 647 C CA . LEU A 1 91 ? -11.214 -5.767 -3.361 1.00 76.19 91 LEU A CA 1
ATOM 648 C C . LEU A 1 91 ? -10.728 -4.356 -3.636 1.00 76.19 91 LEU A C 1
ATOM 650 O O . LEU A 1 91 ? -10.522 -3.588 -2.695 1.00 76.19 91 LEU A O 1
ATOM 654 N N . ALA A 1 92 ? -10.612 -3.989 -4.910 1.00 83.00 92 ALA A N 1
ATOM 655 C CA . ALA A 1 92 ? -10.097 -2.694 -5.306 1.00 83.00 92 ALA A CA 1
ATOM 656 C C . ALA A 1 92 ? -10.887 -1.529 -4.678 1.00 83.00 92 ALA A C 1
ATOM 658 O O . ALA A 1 92 ? -10.284 -0.586 -4.165 1.00 83.00 92 ALA A O 1
ATOM 659 N N . SER A 1 93 ? -12.220 -1.650 -4.608 1.00 84.00 93 SER A N 1
ATOM 660 C CA . SER A 1 93 ? -13.134 -0.671 -3.981 1.00 84.00 93 SER A CA 1
ATOM 661 C C . SER A 1 93 ? -12.960 -0.501 -2.457 1.00 84.00 93 SER A C 1
ATOM 663 O O . SER A 1 93 ? -13.376 0.506 -1.859 1.00 84.00 93 SER A O 1
ATOM 665 N N . ARG A 1 94 ? -12.338 -1.490 -1.808 1.00 83.50 94 ARG A N 1
ATOM 666 C CA . ARG A 1 94 ? -12.088 -1.536 -0.362 1.00 83.50 94 ARG A CA 1
ATOM 667 C C . ARG A 1 94 ? -10.686 -1.053 0.002 1.00 83.50 94 ARG A C 1
ATOM 669 O O . ARG A 1 94 ? -10.431 -0.825 1.184 1.00 83.50 94 ARG A O 1
ATOM 676 N N . ILE A 1 95 ? -9.812 -0.827 -0.978 1.00 85.88 95 ILE A N 1
ATOM 677 C CA . ILE A 1 95 ? -8.541 -0.128 -0.772 1.00 85.88 95 ILE A CA 1
ATOM 678 C C . ILE A 1 95 ? -8.817 1.370 -0.714 1.00 85.88 95 ILE A C 1
ATOM 680 O O . ILE A 1 95 ? -9.240 1.970 -1.698 1.00 85.88 95 ILE A O 1
ATOM 684 N N . LYS A 1 96 ? -8.594 1.979 0.452 1.00 88.25 96 LYS A N 1
ATOM 685 C CA . LYS A 1 96 ? -8.865 3.408 0.678 1.00 88.25 96 LYS A CA 1
ATOM 686 C C . LYS A 1 96 ? -7.654 4.298 0.455 1.00 88.25 96 LYS A C 1
ATOM 688 O O . LYS A 1 96 ? -7.822 5.491 0.238 1.00 88.25 96 LYS A O 1
ATOM 693 N N . ALA A 1 97 ? -6.456 3.724 0.488 1.00 88.88 97 ALA A N 1
ATOM 694 C CA . ALA A 1 97 ? -5.227 4.437 0.183 1.00 88.88 97 ALA A CA 1
ATOM 695 C C . ALA A 1 97 ? -4.141 3.479 -0.315 1.00 88.88 97 ALA A C 1
ATOM 697 O O . ALA A 1 97 ? -4.067 2.325 0.119 1.00 88.88 97 ALA A O 1
ATOM 698 N N . VAL A 1 98 ? -3.272 3.999 -1.184 1.00 89.00 98 VAL A N 1
ATOM 699 C CA . VAL A 1 98 ? -2.003 3.376 -1.570 1.00 89.00 98 VAL A CA 1
ATOM 700 C C . VAL A 1 98 ? -0.882 4.316 -1.140 1.00 89.00 98 VAL A C 1
ATOM 702 O O . VAL A 1 98 ? -0.834 5.466 -1.566 1.00 89.00 98 VAL A O 1
ATOM 705 N N . VAL A 1 99 ? 0.006 3.846 -0.268 1.00 91.06 99 VAL A N 1
ATOM 706 C CA . VAL A 1 99 ? 1.067 4.650 0.345 1.00 91.06 99 VAL A CA 1
ATOM 707 C C . VAL A 1 99 ? 2.417 4.049 -0.018 1.00 91.06 99 VAL A C 1
ATOM 709 O O . VAL A 1 99 ? 2.755 2.942 0.400 1.00 91.06 99 VAL A O 1
ATOM 712 N N . THR A 1 100 ? 3.214 4.781 -0.794 1.00 90.81 100 THR A N 1
ATOM 713 C CA . THR A 1 100 ? 4.533 4.311 -1.223 1.00 90.81 100 THR A CA 1
ATOM 714 C C . THR A 1 100 ? 5.654 5.241 -0.779 1.00 90.81 100 THR A C 1
ATOM 716 O O . THR A 1 100 ? 5.533 6.464 -0.803 1.00 90.81 100 THR A O 1
ATOM 719 N N . PHE A 1 101 ? 6.776 4.645 -0.380 1.00 91.00 101 PHE A N 1
ATOM 720 C CA . PHE A 1 101 ? 7.978 5.337 0.073 1.00 91.00 101 PHE A CA 1
ATOM 721 C C . PHE A 1 101 ? 9.162 4.939 -0.811 1.00 91.00 101 PHE A C 1
ATOM 723 O O . PHE A 1 101 ? 9.358 3.760 -1.101 1.00 91.00 101 PHE A O 1
ATOM 730 N N . GLY A 1 102 ? 9.966 5.911 -1.252 1.00 90.00 102 GLY A N 1
ATOM 731 C CA . GLY A 1 102 ? 11.108 5.637 -2.136 1.00 90.00 102 GLY A CA 1
ATOM 732 C C . GLY A 1 102 ? 10.716 4.912 -3.430 1.00 90.00 102 GLY A C 1
ATOM 733 O O . GLY A 1 102 ? 11.450 4.041 -3.883 1.00 90.00 102 GLY A O 1
ATOM 734 N N . ASN A 1 103 ? 9.532 5.211 -3.975 1.00 90.94 103 ASN A N 1
ATOM 735 C CA . ASN A 1 103 ? 8.979 4.494 -5.118 1.00 90.94 103 ASN A CA 1
ATOM 736 C C . ASN A 1 103 ? 9.782 4.780 -6.409 1.00 90.94 103 ASN A C 1
ATOM 738 O O . ASN A 1 103 ? 9.830 5.944 -6.831 1.00 90.94 103 ASN A O 1
ATOM 742 N N . PRO A 1 104 ? 10.343 3.753 -7.083 1.00 90.81 104 PRO A N 1
ATOM 743 C CA . PRO A 1 104 ? 11.004 3.914 -8.378 1.00 90.81 104 PRO A CA 1
ATOM 744 C C . PRO A 1 104 ? 10.131 4.575 -9.454 1.00 90.81 104 PRO A C 1
ATOM 746 O O . PRO A 1 104 ? 10.654 5.324 -10.276 1.00 90.81 104 PRO A O 1
ATOM 749 N N . LEU A 1 105 ? 8.807 4.375 -9.431 1.00 89.56 105 LEU A N 1
ATOM 750 C CA . LEU A 1 105 ? 7.868 5.027 -10.349 1.00 89.56 105 LEU A CA 1
ATOM 751 C C . LEU A 1 105 ? 8.004 6.558 -10.299 1.00 89.56 105 LEU A C 1
ATOM 753 O O . LEU A 1 105 ? 8.115 7.214 -11.336 1.00 89.56 105 LEU A O 1
ATOM 757 N N . LYS A 1 106 ? 8.116 7.111 -9.084 1.00 90.56 106 LYS A N 1
ATOM 758 C CA . LYS A 1 106 ? 8.334 8.545 -8.854 1.00 90.56 106 LYS A CA 1
ATOM 759 C C . LYS A 1 106 ? 9.710 9.012 -9.310 1.00 90.56 106 LYS A C 1
ATOM 761 O O . LYS A 1 106 ? 9.834 10.114 -9.838 1.00 90.56 106 LYS A O 1
ATOM 766 N N . MET A 1 107 ? 10.733 8.173 -9.164 1.00 87.31 107 MET A N 1
ATOM 767 C CA . MET A 1 107 ? 12.086 8.473 -9.649 1.00 87.31 107 MET A CA 1
ATOM 768 C C . MET A 1 107 ? 12.149 8.548 -11.182 1.00 87.31 107 MET A C 1
ATOM 770 O O . MET A 1 107 ? 12.972 9.281 -11.720 1.00 87.31 107 MET A O 1
ATOM 774 N N . MET A 1 108 ? 11.249 7.849 -11.881 1.00 88.25 108 MET A N 1
ATOM 775 C CA . MET A 1 108 ? 11.079 7.922 -13.339 1.00 88.25 108 MET A CA 1
ATOM 776 C C . MET A 1 108 ? 10.150 9.066 -13.793 1.00 88.25 108 MET A C 1
ATOM 778 O O . MET A 1 108 ? 9.787 9.137 -14.965 1.00 88.25 108 MET A O 1
ATOM 782 N N . GLY A 1 109 ? 9.740 9.958 -12.884 1.00 89.38 109 GLY A N 1
ATO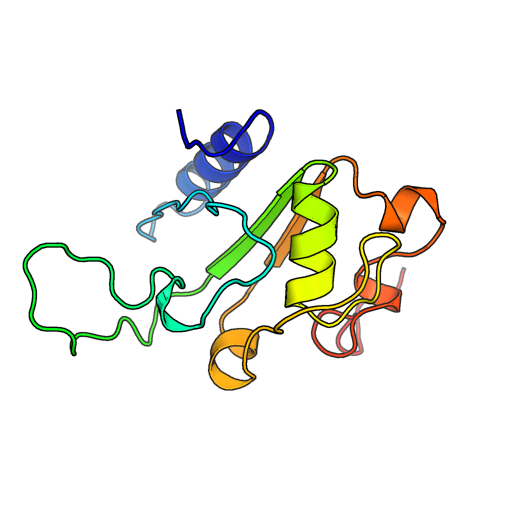M 783 C CA . GLY A 1 109 ? 8.868 11.096 -13.194 1.00 89.38 109 GLY A CA 1
ATOM 784 C C . GLY A 1 109 ? 7.386 10.743 -13.369 1.00 89.38 109 GLY A C 1
ATOM 785 O O . GLY A 1 109 ? 6.616 11.573 -13.851 1.00 89.38 109 GLY A O 1
ATOM 786 N N . GLN A 1 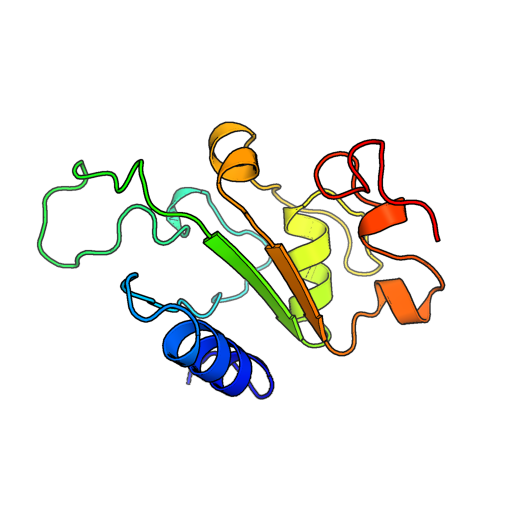110 ? 6.975 9.534 -12.982 1.00 90.06 110 GLN A N 1
ATOM 787 C CA . GLN A 1 110 ? 5.582 9.085 -12.995 1.00 90.06 110 GLN A CA 1
ATOM 788 C C . GLN A 1 110 ? 4.995 9.090 -11.582 1.00 90.06 110 GLN A C 1
ATOM 790 O O . GLN A 1 110 ? 5.715 9.143 -10.589 1.00 90.06 110 GLN A O 1
ATOM 795 N N . THR A 1 111 ? 3.674 9.030 -11.463 1.00 90.00 111 THR A N 1
ATOM 796 C CA . THR A 1 111 ? 3.014 8.868 -10.162 1.00 90.00 111 THR A CA 1
ATOM 797 C C . THR A 1 111 ? 1.907 7.827 -10.260 1.00 90.00 111 THR A C 1
ATOM 799 O O . THR A 1 111 ? 1.454 7.515 -11.367 1.00 90.00 111 THR A O 1
ATOM 802 N N . ILE A 1 112 ? 1.471 7.282 -9.121 1.00 87.88 112 ILE A N 1
ATOM 803 C CA . ILE A 1 112 ? 0.343 6.337 -9.077 1.00 87.88 112 ILE A CA 1
ATOM 804 C C . ILE A 1 112 ? -0.904 7.004 -9.662 1.00 87.88 112 ILE A C 1
ATOM 806 O O . ILE A 1 112 ? -1.598 6.402 -10.473 1.00 87.88 112 ILE A O 1
ATOM 810 N N . GLU A 1 113 ? -1.106 8.281 -9.345 1.00 86.62 113 GLU A N 1
ATOM 811 C CA . GLU A 1 113 ? -2.219 9.101 -9.809 1.00 86.62 113 GLU A CA 1
ATOM 812 C C . GLU A 1 113 ? -2.298 9.159 -11.343 1.00 86.62 113 GLU A C 1
ATOM 814 O O . GLU A 1 113 ? -3.377 9.115 -11.922 1.00 86.62 113 GLU A O 1
ATOM 819 N N . ARG A 1 114 ? -1.155 9.245 -12.030 1.00 86.19 114 ARG A N 1
ATOM 820 C CA . ARG A 1 114 ? -1.115 9.283 -13.501 1.00 86.19 114 ARG A CA 1
ATOM 821 C C . ARG A 1 114 ? -1.096 7.904 -14.149 1.00 86.19 114 ARG A C 1
ATOM 823 O O . ARG A 1 114 ? -1.448 7.785 -15.318 1.00 86.19 114 ARG A O 1
ATOM 830 N N . SER A 1 115 ? -0.638 6.893 -13.417 1.00 88.31 115 SER A N 1
ATOM 831 C CA . SER A 1 115 ? -0.318 5.581 -13.987 1.00 88.31 115 SER A CA 1
ATOM 832 C C . SER A 1 115 ? -1.387 4.527 -13.709 1.00 88.31 115 SER A C 1
ATOM 834 O O . SER A 1 115 ? -1.468 3.545 -14.443 1.00 88.31 115 SER A O 1
ATOM 836 N N . SER A 1 116 ? -2.195 4.699 -12.660 1.00 85.88 116 SER A N 1
ATOM 837 C CA . SER A 1 116 ? -3.261 3.770 -12.289 1.00 85.88 116 SER A CA 1
ATOM 838 C C . SER A 1 116 ? -4.612 4.253 -12.805 1.00 85.88 116 SER A C 1
ATOM 840 O O . SER A 1 116 ? -5.017 5.385 -12.558 1.00 85.88 116 SER A O 1
ATOM 842 N N . GLN A 1 117 ? -5.346 3.367 -13.477 1.00 83.94 117 GLN A N 1
ATOM 843 C CA . GLN A 1 117 ? -6.719 3.643 -13.913 1.00 83.94 117 GLN A CA 1
ATOM 844 C C . GLN A 1 117 ? -7.698 3.691 -12.731 1.00 83.94 117 GLN A C 1
ATOM 846 O O . GLN A 1 117 ? -8.650 4.464 -12.751 1.00 83.94 117 GLN A O 1
ATOM 851 N N . THR A 1 118 ? -7.445 2.884 -11.697 1.00 85.06 118 THR A N 1
ATOM 852 C CA . THR A 1 118 ? -8.345 2.707 -10.546 1.00 85.06 118 THR A CA 1
ATOM 853 C C . THR A 1 118 ? -8.009 3.644 -9.389 1.00 85.06 118 THR A C 1
ATOM 855 O O . THR A 1 118 ? -8.908 4.139 -8.718 1.00 85.06 118 THR A O 1
ATOM 858 N N . TYR A 1 119 ? -6.717 3.892 -9.158 1.00 85.69 119 TYR A N 1
ATOM 859 C CA . TYR A 1 119 ? -6.213 4.728 -8.057 1.00 85.69 119 TYR A CA 1
ATOM 860 C C . TYR A 1 119 ? -5.649 6.067 -8.545 1.00 85.69 119 TYR A C 1
ATOM 862 O O . TYR A 1 119 ? -4.965 6.772 -7.803 1.00 85.69 119 TYR A O 1
ATOM 870 N N . GLY A 1 120 ? -5.938 6.406 -9.803 1.00 75.19 120 GLY A N 1
ATOM 871 C CA . GLY A 1 120 ? -5.801 7.750 -10.342 1.00 75.19 120 GLY A CA 1
ATOM 872 C C . GLY A 1 120 ? -6.729 8.745 -9.640 1.00 75.19 120 GLY A C 1
ATOM 873 O O . GLY A 1 120 ? -7.627 8.332 -8.901 1.00 75.19 120 GLY A O 1
ATOM 874 N N . PRO A 1 121 ? -6.561 10.061 -9.852 1.00 59.44 121 PRO A N 1
ATOM 875 C CA . PRO A 1 121 ? -7.489 11.033 -9.316 1.00 59.44 121 PRO A CA 1
ATOM 876 C C . PRO A 1 121 ? -8.858 10.747 -9.928 1.00 59.44 121 PRO A C 1
ATOM 878 O O . PRO A 1 121 ? -9.078 10.914 -11.129 1.00 59.44 121 PRO A O 1
ATOM 881 N N . ILE A 1 122 ? -9.783 10.310 -9.077 1.00 53.03 122 ILE A N 1
ATOM 882 C CA . ILE A 1 122 ? -11.209 10.361 -9.369 1.00 53.03 122 ILE A CA 1
ATOM 883 C C . ILE A 1 122 ? -11.488 11.840 -9.630 1.00 53.03 122 ILE A C 1
ATOM 885 O O . ILE A 1 122 ? -11.131 12.665 -8.791 1.00 53.03 122 ILE A O 1
ATOM 889 N N . TYR A 1 123 ? -12.012 12.180 -10.808 1.00 39.97 123 TYR A N 1
ATOM 890 C CA . TYR A 1 123 ? -12.376 13.544 -11.203 1.00 39.97 123 TYR A CA 1
ATOM 891 C C . TYR A 1 123 ? -12.714 14.445 -9.996 1.00 39.97 123 TYR A C 1
ATOM 893 O O . TYR A 1 123 ? -13.752 14.240 -9.371 1.00 39.97 123 TYR A O 1
ATOM 901 N N . GLY A 1 124 ? -11.869 15.439 -9.670 1.00 36.22 124 GLY A N 1
ATOM 902 C CA . GLY A 1 124 ? -12.306 16.530 -8.785 1.00 36.22 124 GLY A CA 1
ATOM 903 C C . GLY A 1 124 ? -11.355 17.139 -7.753 1.00 36.22 124 GLY A C 1
ATOM 904 O O . GLY A 1 124 ? -11.827 18.006 -7.025 1.00 36.22 124 GLY A O 1
ATOM 905 N N . VAL A 1 125 ? -10.067 16.793 -7.665 1.00 37.44 125 VAL A N 1
ATOM 906 C CA . VAL A 1 125 ? -9.133 17.579 -6.826 1.00 37.44 125 VAL A CA 1
ATOM 907 C C . VAL A 1 125 ? -8.201 18.393 -7.733 1.00 37.44 125 VAL A C 1
ATOM 909 O O . VAL A 1 125 ? -7.265 17.817 -8.291 1.00 37.44 125 VAL A O 1
ATOM 912 N N . PRO A 1 126 ? -8.482 19.691 -7.982 1.00 29.41 126 PRO A N 1
ATOM 913 C CA . PRO A 1 126 ? -7.562 20.558 -8.713 1.00 29.41 126 PRO A CA 1
ATOM 914 C C . PRO A 1 126 ? -6.277 20.819 -7.897 1.00 29.41 126 PRO A C 1
ATOM 916 O O . PRO A 1 126 ? -6.299 20.632 -6.678 1.00 29.41 126 PRO A O 1
ATOM 919 N N . PRO A 1 127 ? -5.171 21.197 -8.573 1.00 44.41 127 PRO A N 1
ATOM 920 C CA . PRO A 1 127 ? -3.863 21.438 -7.955 1.00 44.41 127 PRO A CA 1
ATOM 921 C C . PRO A 1 127 ? -3.866 22.543 -6.894 1.00 44.41 127 PRO A C 1
ATOM 923 O O . PRO A 1 127 ? -4.686 23.483 -7.012 1.00 44.41 127 PRO A O 1
#

Sequence (127 aa):
MQGLGLCGEPLVSGITSNLDSMSVSSYAVNYAASMPVQSWPECHRHDQPRGVCCPNTVFVLGGYSQGASAADIAIGVKTTLGSGDTIPENLASRIKAVVTFGNPLKMMGQTIERSSQTYGPIYGVPP

Organism: NCBI:txid129364